Protein AF-B3VS68-F1 (afdb_monomer)

Secondary structure (DSSP, 8-state):
-HHHIIIIIHHHHTSHHHHHHHHHHHHHHTT--HHHHHHHT-

Radius of gyration: 12.42 Å; Cα contacts (8 Å, |Δi|>4): 14; chains: 1; bounding box: 24×24×27 Å

Foldseek 3Di:
DCCCCVVPPVVQCPDPVSVVVVVVLVVQPVVDDPVVVVVSVD

Structure (mmCIF, N/CA/C/O backbone):
data_AF-B3VS68-F1
#
_entry.id   AF-B3VS68-F1
#
loop_
_atom_site.group_PDB
_atom_site.id
_atom_site.type_symbol
_atom_site.label_atom_id
_atom_site.label_alt_id
_atom_site.label_comp_id
_atom_site.label_asym_id
_atom_site.label_entity_id
_atom_site.label_seq_id
_atom_site.pdbx_PDB_ins_code
_atom_site.Cartn_x
_atom_site.Cartn_y
_atom_site.Cartn_z
_atom_site.occupancy
_atom_site.B_iso_or_equiv
_atom_site.auth_seq_id
_atom_site.auth_comp_id
_atom_site.auth_asym_id
_atom_site.auth_atom_id
_atom_site.pdbx_PDB_model_num
ATOM 1 N N . ASP A 1 1 ? 2.366 12.858 -6.641 1.00 96.69 1 ASP A N 1
ATOM 2 C CA . ASP A 1 1 ? 2.198 13.557 -7.942 1.00 96.69 1 ASP A CA 1
ATOM 3 C C . ASP A 1 1 ? 2.347 12.519 -9.044 1.00 96.69 1 ASP A C 1
ATOM 5 O O . ASP A 1 1 ? 2.696 11.387 -8.742 1.00 96.69 1 ASP A O 1
ATOM 9 N N . THR A 1 2 ? 2.111 12.853 -10.314 1.00 98.06 2 THR A N 1
ATOM 10 C CA . THR A 1 2 ? 2.169 11.830 -11.373 1.00 98.06 2 THR A CA 1
ATOM 11 C C . THR A 1 2 ? 3.531 11.127 -11.445 1.00 98.06 2 THR A C 1
ATOM 13 O O . THR A 1 2 ? 3.575 9.937 -11.748 1.00 98.06 2 THR A O 1
ATOM 16 N N . CYS A 1 3 ? 4.633 11.810 -11.108 1.00 98.44 3 CYS A N 1
ATOM 17 C CA . CYS A 1 3 ? 5.946 11.175 -10.996 1.00 98.44 3 CYS A CA 1
ATOM 18 C C . CYS A 1 3 ? 5.974 10.127 -9.873 1.00 98.44 3 CYS A C 1
ATOM 20 O O . CYS A 1 3 ? 6.368 8.992 -10.125 1.00 98.44 3 CYS A O 1
ATOM 22 N N . HIS A 1 4 ? 5.525 10.471 -8.664 1.00 98.31 4 HIS A N 1
ATOM 23 C CA . HIS A 1 4 ? 5.407 9.530 -7.546 1.00 98.31 4 HIS A CA 1
ATOM 24 C C . HIS A 1 4 ? 4.522 8.319 -7.879 1.00 98.31 4 HIS A C 1
ATOM 26 O O . HIS A 1 4 ? 4.925 7.187 -7.615 1.00 98.31 4 HIS A O 1
ATOM 32 N N . GLU A 1 5 ? 3.365 8.526 -8.517 1.00 98.19 5 GLU A N 1
ATOM 33 C CA . GLU A 1 5 ? 2.448 7.420 -8.823 1.00 98.19 5 GLU A CA 1
ATOM 34 C C . GLU A 1 5 ? 3.045 6.467 -9.868 1.00 98.19 5 GLU A C 1
ATOM 36 O O . GLU A 1 5 ? 3.108 5.256 -9.653 1.00 98.19 5 GLU A O 1
ATOM 41 N N . LEU A 1 6 ? 3.506 7.011 -11.003 1.00 98.12 6 LEU A N 1
ATOM 42 C CA . LEU A 1 6 ? 3.965 6.208 -12.140 1.00 98.12 6 LEU A CA 1
ATOM 43 C C . LEU A 1 6 ? 5.333 5.569 -11.902 1.00 98.12 6 LEU A C 1
ATOM 45 O O . LEU A 1 6 ? 5.578 4.471 -12.395 1.00 98.12 6 LEU A O 1
ATOM 49 N N . LEU A 1 7 ? 6.230 6.253 -11.187 1.00 97.62 7 LEU A N 1
ATOM 50 C CA . LEU A 1 7 ? 7.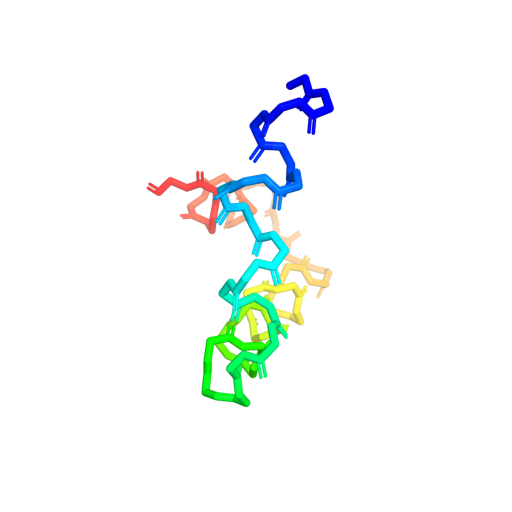590 5.766 -10.943 1.00 97.62 7 LEU A CA 1
ATOM 51 C C . LEU A 1 7 ? 7.719 5.026 -9.606 1.00 97.62 7 LEU A C 1
ATOM 53 O O . LEU A 1 7 ? 8.632 4.218 -9.461 1.00 97.62 7 LEU A O 1
ATOM 57 N N . GLY A 1 8 ? 6.833 5.293 -8.642 1.00 98.12 8 GLY A N 1
ATOM 58 C CA . GLY A 1 8 ? 6.837 4.667 -7.319 1.00 98.12 8 GLY A CA 1
ATOM 59 C C . GLY A 1 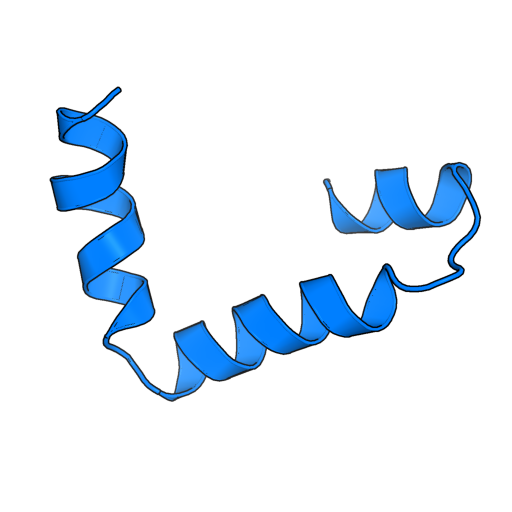8 ? 5.843 3.514 -7.196 1.00 98.12 8 GLY A C 1
ATOM 60 O O . GLY A 1 8 ? 6.245 2.368 -7.009 1.00 98.12 8 GLY A O 1
ATOM 61 N N . HIS A 1 9 ? 4.543 3.802 -7.301 1.00 98.12 9 HIS A N 1
ATOM 62 C CA . HIS A 1 9 ? 3.489 2.827 -6.996 1.00 98.12 9 HIS A CA 1
ATOM 63 C C . HIS A 1 9 ? 3.217 1.832 -8.128 1.00 98.12 9 HIS A C 1
ATOM 65 O O . HIS A 1 9 ? 3.167 0.624 -7.889 1.00 98.12 9 HIS A O 1
ATOM 71 N N . VAL A 1 10 ? 3.050 2.316 -9.363 1.00 98.44 10 VAL A N 1
ATOM 72 C CA . VAL A 1 10 ? 2.635 1.483 -10.508 1.00 98.44 10 VAL A CA 1
ATOM 73 C C . VAL A 1 10 ? 3.546 0.267 -10.746 1.00 98.44 10 VAL A C 1
ATOM 75 O O . VAL A 1 10 ? 3.000 -0.815 -10.969 1.00 98.44 10 VAL A O 1
ATOM 78 N N . PRO A 1 11 ? 4.891 0.362 -10.661 1.00 98.69 11 PRO A N 1
ATOM 79 C CA . PRO A 1 11 ? 5.753 -0.804 -10.853 1.00 98.69 11 PRO A CA 1
ATOM 80 C C . PRO A 1 11 ? 5.511 -1.916 -9.826 1.00 98.69 11 PRO A C 1
ATOM 82 O O . PRO A 1 11 ? 5.546 -3.090 -10.184 1.00 98.69 11 PRO A O 1
ATOM 85 N N . LEU A 1 12 ? 5.232 -1.562 -8.566 1.00 98.56 12 LEU A N 1
ATOM 86 C CA . LEU A 1 12 ? 4.948 -2.539 -7.513 1.00 98.56 12 LEU A CA 1
ATOM 87 C C . LEU A 1 12 ? 3.564 -3.165 -7.679 1.00 98.56 12 LEU A C 1
ATOM 89 O O . LEU A 1 12 ? 3.403 -4.357 -7.451 1.00 98.56 12 LEU A O 1
ATOM 93 N N . LEU A 1 13 ? 2.576 -2.404 -8.146 1.00 98.44 13 LEU A N 1
ATOM 94 C CA . LEU A 1 13 ? 1.237 -2.936 -8.421 1.00 98.44 13 LEU A CA 1
ATOM 95 C C . LEU A 1 13 ? 1.210 -3.954 -9.577 1.00 98.44 13 LEU A C 1
ATOM 97 O O . LEU A 1 13 ? 0.239 -4.696 -9.704 1.00 98.44 13 LEU A O 1
ATOM 101 N N . ALA A 1 14 ? 2.260 -4.021 -10.402 1.00 98.25 14 ALA A N 1
ATOM 102 C CA . ALA A 1 14 ? 2.422 -5.061 -11.417 1.00 98.25 14 ALA A CA 1
ATOM 103 C C . ALA A 1 14 ? 2.991 -6.383 -10.857 1.00 98.25 14 ALA A C 1
ATOM 105 O O . ALA A 1 14 ? 2.921 -7.406 -11.540 1.00 98.25 14 ALA A O 1
ATOM 106 N N . ASP A 1 15 ? 3.540 -6.389 -9.634 1.00 98.56 15 ASP A N 1
ATOM 107 C CA . ASP A 1 15 ? 3.944 -7.617 -8.947 1.00 98.56 15 ASP A CA 1
ATOM 108 C C . ASP A 1 15 ? 2.718 -8.294 -8.301 1.00 98.56 15 ASP A C 1
ATOM 110 O O . ASP A 1 15 ? 2.045 -7.683 -7.466 1.00 98.56 15 ASP A O 1
ATOM 114 N N . PRO A 1 16 ? 2.420 -9.569 -8.620 1.00 98.44 16 PRO A N 1
ATOM 115 C CA . PRO A 1 16 ? 1.233 -10.242 -8.097 1.00 98.44 16 PRO A CA 1
ATOM 116 C C . PRO A 1 16 ? 1.175 -10.338 -6.569 1.00 98.44 16 PRO A C 1
ATOM 118 O O . PRO A 1 16 ? 0.085 -10.313 -5.999 1.00 98.44 16 PRO A O 1
ATOM 121 N N . LYS A 1 17 ? 2.322 -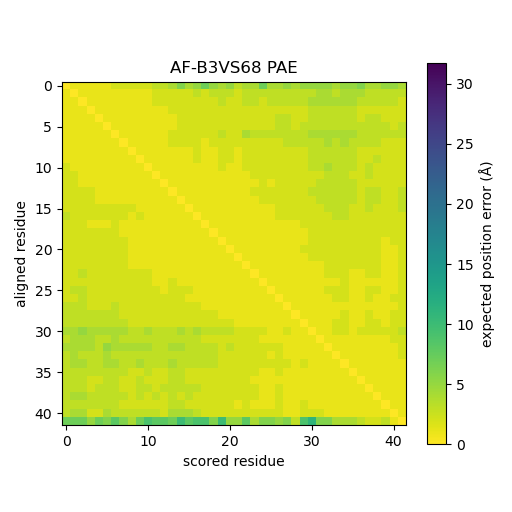10.454 -5.884 1.00 98.62 17 LYS A N 1
ATOM 122 C CA . LYS A 1 17 ? 2.343 -10.572 -4.419 1.00 98.62 17 LYS A CA 1
ATOM 123 C C . LYS A 1 17 ? 2.068 -9.226 -3.769 1.00 98.62 17 LYS A C 1
ATOM 125 O O . LYS A 1 17 ? 1.288 -9.164 -2.825 1.00 98.62 17 LYS A O 1
ATOM 130 N N . PHE A 1 18 ? 2.673 -8.159 -4.277 1.00 98.62 18 PHE A N 1
ATOM 131 C CA . PHE A 1 18 ? 2.438 -6.810 -3.782 1.00 98.62 18 PHE A CA 1
ATOM 132 C C . PHE A 1 18 ? 1.011 -6.334 -4.084 1.00 98.62 18 PHE A C 1
ATOM 134 O O . PHE A 1 18 ? 0.386 -5.690 -3.239 1.00 98.62 18 PHE A O 1
ATOM 141 N N . ALA A 1 19 ? 0.465 -6.697 -5.247 1.00 98.75 19 ALA A N 1
ATOM 142 C CA . ALA A 1 19 ? -0.928 -6.433 -5.595 1.00 98.75 19 ALA A CA 1
ATOM 143 C C . ALA A 1 19 ? -1.893 -7.115 -4.611 1.00 98.75 19 ALA A C 1
ATOM 145 O O . ALA A 1 19 ? -2.776 -6.455 -4.064 1.00 98.75 19 ALA A O 1
ATOM 146 N N . GLN A 1 20 ? -1.680 -8.405 -4.327 1.00 98.75 20 GLN A N 1
ATOM 147 C CA . GLN A 1 20 ? -2.477 -9.151 -3.350 1.00 98.75 20 GLN A CA 1
ATOM 148 C C . GLN A 1 20 ? -2.348 -8.561 -1.937 1.00 98.75 20 GLN A C 1
ATOM 150 O O . GLN A 1 20 ? -3.356 -8.322 -1.278 1.00 98.75 20 GLN A O 1
ATOM 155 N N . PHE A 1 21 ? -1.126 -8.250 -1.499 1.00 98.56 21 PHE A N 1
ATOM 156 C CA . PHE A 1 21 ? -0.870 -7.582 -0.220 1.00 98.56 21 PHE A CA 1
ATOM 157 C C . PHE A 1 21 ? -1.640 -6.257 -0.101 1.00 98.56 21 PHE A C 1
ATOM 159 O O . PHE A 1 21 ? -2.336 -6.021 0.884 1.00 98.56 21 PHE A O 1
ATOM 166 N N . SER A 1 22 ? -1.574 -5.412 -1.132 1.00 98.50 22 SER A N 1
ATOM 167 C CA . SER A 1 22 ? -2.277 -4.123 -1.158 1.00 98.50 22 SER A CA 1
ATOM 168 C C . SER A 1 22 ? -3.799 -4.305 -1.123 1.00 98.50 22 SER A C 1
ATOM 170 O O . SER A 1 22 ? -4.507 -3.551 -0.453 1.00 98.50 22 SER A O 1
ATOM 172 N N . GLN A 1 23 ? -4.315 -5.325 -1.814 1.00 98.69 23 GLN A N 1
ATOM 173 C CA . GLN A 1 23 ? -5.737 -5.660 -1.806 1.00 98.69 23 GLN A CA 1
ATOM 174 C C . GLN A 1 23 ? -6.218 -6.119 -0.423 1.00 98.69 23 GLN A C 1
ATOM 176 O O . GLN A 1 23 ? -7.320 -5.752 -0.017 1.00 98.69 23 GLN A O 1
ATOM 181 N N . GLU A 1 24 ? -5.417 -6.889 0.315 1.00 98.69 24 GLU A N 1
ATOM 182 C CA . GLU A 1 24 ? -5.763 -7.365 1.661 1.00 98.69 24 GLU A CA 1
ATOM 183 C C . GLU A 1 24 ? -5.947 -6.217 2.658 1.00 98.69 24 GLU A C 1
ATOM 185 O O . GLU A 1 24 ? -6.902 -6.243 3.434 1.00 98.69 24 GLU A O 1
ATOM 190 N N . ILE A 1 25 ? -5.116 -5.171 2.580 1.00 98.50 25 ILE A N 1
ATOM 191 C CA . ILE A 1 25 ? -5.286 -3.947 3.385 1.00 98.50 25 ILE A CA 1
ATOM 192 C C . ILE A 1 25 ? -6.635 -3.288 3.067 1.00 98.50 25 ILE A C 1
ATOM 194 O O . ILE A 1 25 ? -7.398 -2.941 3.971 1.00 98.50 25 ILE A O 1
ATOM 198 N N . GLY A 1 26 ? -6.966 -3.164 1.778 1.00 98.38 26 GLY A N 1
ATOM 199 C CA . GLY A 1 26 ? -8.241 -2.603 1.333 1.00 98.38 26 GLY A CA 1
ATOM 200 C C . GLY A 1 26 ? -9.446 -3.412 1.822 1.00 98.38 26 GLY 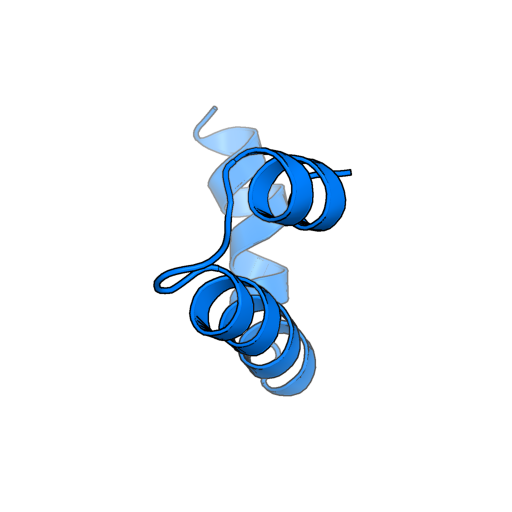A C 1
ATOM 201 O O . GLY A 1 26 ? -10.398 -2.838 2.347 1.00 98.38 26 GLY A O 1
ATOM 202 N N . LEU A 1 27 ? -9.396 -4.741 1.714 1.00 98.69 27 LEU A N 1
ATOM 203 C CA . LEU A 1 27 ? -10.457 -5.629 2.200 1.00 98.69 27 LEU A CA 1
ATOM 204 C C . LEU A 1 27 ? -10.626 -5.550 3.721 1.00 98.69 27 LEU A C 1
ATOM 206 O O . LEU A 1 27 ? -11.760 -5.509 4.193 1.00 98.69 27 LEU A O 1
ATOM 210 N N . ALA A 1 28 ? -9.527 -5.478 4.477 1.00 98.19 28 ALA A N 1
ATOM 211 C CA . ALA A 1 28 ? -9.559 -5.333 5.931 1.00 98.19 28 ALA A CA 1
ATOM 212 C C . ALA A 1 28 ? -10.197 -4.009 6.386 1.00 98.19 28 ALA A C 1
ATOM 214 O O . ALA A 1 28 ? -10.752 -3.946 7.479 1.00 98.19 28 ALA A O 1
ATOM 215 N N . SER A 1 29 ? -10.160 -2.967 5.548 1.00 98.19 29 SER A N 1
AT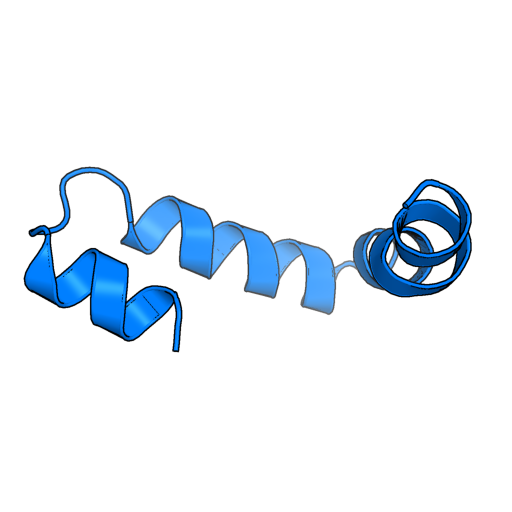OM 216 C CA . SER A 1 29 ? -10.771 -1.668 5.860 1.00 98.19 29 SER A CA 1
ATOM 217 C C . SER A 1 29 ? -12.301 -1.637 5.711 1.00 98.19 29 SER A C 1
ATOM 219 O O . SER A 1 29 ? -12.957 -0.743 6.248 1.00 98.19 29 SER A O 1
ATOM 221 N N . LEU A 1 30 ? -12.905 -2.597 4.997 1.00 98.38 30 LEU A N 1
ATOM 222 C CA . LEU A 1 30 ? -14.340 -2.582 4.701 1.00 98.38 30 LEU A CA 1
ATOM 223 C C . LEU A 1 30 ? -15.174 -2.845 5.962 1.00 98.38 30 LEU A C 1
ATOM 225 O O . LEU A 1 30 ? -15.240 -3.965 6.462 1.00 98.38 30 LEU A O 1
ATOM 229 N N . GLY A 1 31 ? -15.857 -1.807 6.448 1.00 97.38 31 GLY A N 1
ATOM 230 C CA . GLY A 1 31 ? -16.656 -1.879 7.675 1.00 97.38 31 GLY A CA 1
ATOM 231 C C . GLY A 1 31 ? -15.825 -1.871 8.963 1.00 97.38 31 GLY A C 1
ATOM 232 O O . GLY A 1 31 ? -16.376 -2.145 10.029 1.00 97.38 31 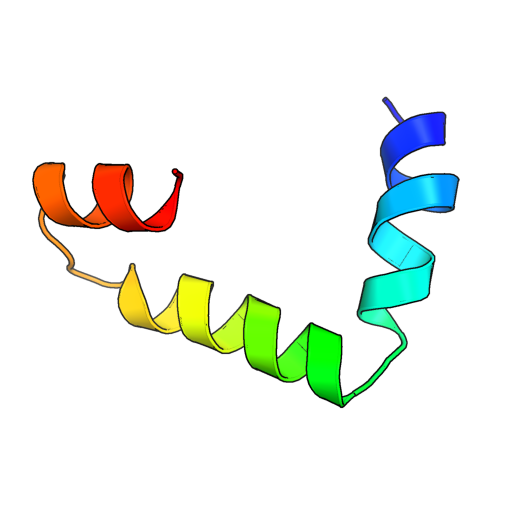GLY A O 1
ATOM 233 N N . ALA A 1 32 ? -14.527 -1.563 8.875 1.00 98.38 32 ALA A N 1
ATOM 234 C CA . ALA A 1 32 ? -13.671 -1.357 10.036 1.00 98.38 32 ALA A CA 1
ATOM 235 C C . ALA A 1 32 ? -14.060 -0.077 10.797 1.00 98.38 32 ALA A C 1
ATOM 237 O O . ALA A 1 32 ? -14.647 0.848 10.232 1.00 98.38 32 ALA A O 1
ATOM 238 N N . SER A 1 33 ? -13.733 -0.029 12.091 1.00 98.50 33 SER A N 1
ATOM 239 C CA . SER A 1 33 ? -13.882 1.191 12.888 1.00 98.50 33 SER A CA 1
ATOM 240 C C . SER A 1 33 ? -12.887 2.263 12.430 1.00 98.50 33 SER A C 1
ATOM 242 O O . SER A 1 33 ? -11.830 1.928 11.898 1.00 98.50 33 SER A O 1
ATOM 244 N N . ASP A 1 34 ? -13.168 3.542 12.690 1.00 98.19 34 ASP A N 1
ATOM 245 C CA . ASP A 1 34 ? -12.228 4.630 12.368 1.00 98.19 34 ASP A CA 1
ATOM 246 C C . ASP A 1 34 ? -10.851 4.419 13.025 1.00 98.19 34 ASP A C 1
A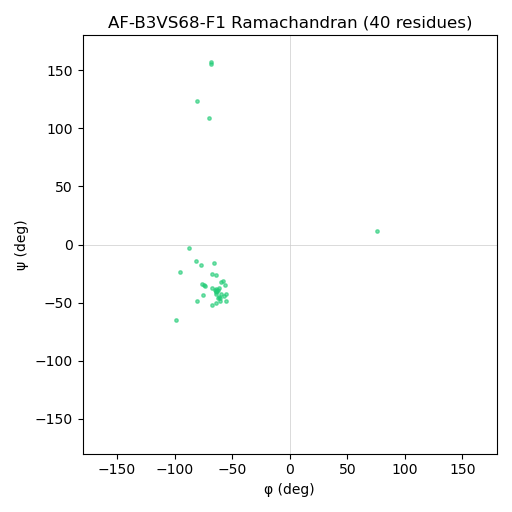TOM 248 O O . ASP A 1 34 ? -9.816 4.719 12.430 1.00 98.19 34 ASP A O 1
ATOM 252 N N . GLU A 1 35 ? -10.824 3.851 14.237 1.00 98.25 35 GLU A N 1
ATOM 253 C CA . GLU A 1 35 ? -9.582 3.506 14.933 1.00 98.25 35 GLU A CA 1
ATOM 254 C C . GLU A 1 35 ? -8.792 2.428 14.176 1.00 98.25 35 GLU A C 1
ATOM 256 O O . GLU A 1 35 ? -7.573 2.528 14.033 1.00 98.25 35 GLU A O 1
ATOM 261 N N . ASP A 1 36 ? -9.472 1.404 13.664 1.00 98.25 36 ASP A N 1
ATOM 262 C CA . ASP A 1 36 ? -8.820 0.317 12.935 1.00 98.25 36 ASP A CA 1
ATOM 263 C C . ASP A 1 36 ? -8.414 0.737 11.519 1.00 98.25 36 ASP A C 1
ATOM 265 O O . ASP A 1 36 ? -7.344 0.346 11.057 1.00 98.25 36 ASP A O 1
ATOM 269 N N . VAL A 1 37 ? -9.186 1.606 10.859 1.00 98.31 37 VAL A N 1
ATOM 270 C CA . VAL A 1 37 ? -8.773 2.247 9.599 1.00 98.31 37 VAL A CA 1
ATOM 271 C C . VAL A 1 37 ? -7.492 3.053 9.812 1.00 98.31 37 VAL A C 1
ATOM 273 O O . VAL A 1 37 ? -6.569 2.957 9.004 1.00 98.31 37 VAL A O 1
ATOM 276 N N . GLN A 1 38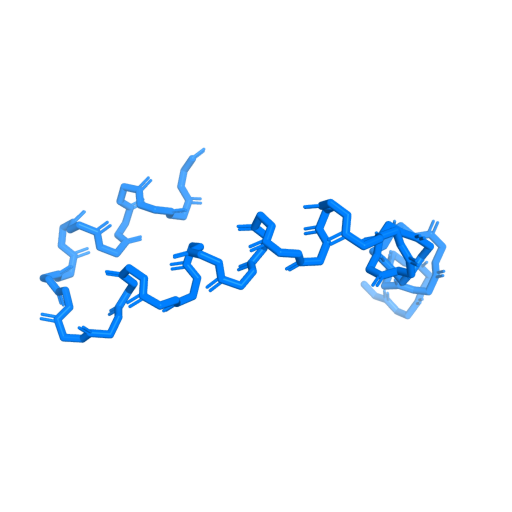 ? -7.384 3.789 10.922 1.00 97.88 38 GLN A N 1
ATOM 277 C CA . GLN A 1 38 ? -6.169 4.536 11.244 1.00 97.88 38 GLN A CA 1
ATOM 278 C C . GLN A 1 38 ? -4.963 3.609 11.455 1.00 97.88 38 GLN A C 1
ATOM 280 O O . GLN A 1 38 ? -3.867 3.923 10.990 1.00 97.88 38 GLN A O 1
ATOM 285 N N . LYS A 1 39 ? -5.152 2.456 12.111 1.00 97.88 39 LYS A N 1
ATOM 286 C CA . LYS A 1 39 ? -4.093 1.442 12.266 1.00 97.88 39 LYS A CA 1
ATOM 287 C C . LYS A 1 39 ? -3.662 0.853 10.925 1.00 97.88 39 LYS A C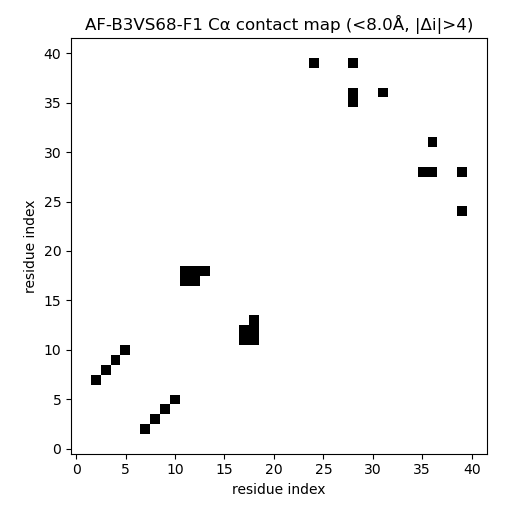 1
ATOM 289 O O . LYS A 1 39 ? -2.475 0.650 10.726 1.00 97.88 39 LYS A O 1
ATOM 294 N N . LEU A 1 40 ? -4.600 0.598 10.013 1.00 97.38 40 LEU A N 1
ATOM 295 C CA . LEU A 1 40 ? -4.295 0.086 8.671 1.00 97.38 40 LEU A CA 1
ATOM 296 C C . LEU A 1 40 ? -3.542 1.106 7.801 1.00 97.38 40 LEU A C 1
ATOM 298 O O . LEU A 1 40 ? -2.837 0.713 6.876 1.00 97.38 40 LEU A O 1
ATOM 302 N N . ALA A 1 41 ? -3.693 2.400 8.086 1.00 96.94 41 ALA A N 1
ATOM 303 C CA . ALA A 1 41 ? -3.032 3.487 7.368 1.00 96.94 41 ALA A CA 1
ATOM 304 C C . ALA A 1 41 ? -1.635 3.858 7.914 1.00 96.94 41 ALA A C 1
ATOM 306 O O . ALA A 1 41 ? -1.006 4.760 7.355 1.00 96.94 41 ALA A O 1
ATOM 307 N N . THR A 1 42 ? -1.172 3.221 9.000 1.00 92.06 42 THR A N 1
ATOM 308 C CA . THR A 1 42 ? 0.094 3.531 9.699 1.00 92.06 42 THR A CA 1
ATOM 309 C C . THR A 1 42 ? 1.148 2.458 9.447 1.00 92.06 42 THR A C 1
ATOM 311 O O . THR A 1 42 ? 2.323 2.838 9.239 1.00 92.06 42 THR A O 1
#

pLDDT: mean 98.09, std 1.05, range [92.06, 98.75]

Sequence (42 aa):
DTCHELLGHVPLLADPKFAQFSQEIGLASLGASDEDVQKLAT

Solvent-accessible surface area (backbone atoms only — not comparable to full-atom values): 2524 Å² total; per-residue (Å²): 101,73,64,51,45,62,73,57,49,49,66,48,58,72,36,71,66,52,35,50,54,56,47,50,57,56,58,64,44,66,88,47,52,74,70,54,42,52,58,74,76,107

InterPro domains:
  IPR001273 Aromatic amino acid hydroxylase [PTHR11473] (1-42)
  IPR019774 Aromatic amino acid hydroxylase, C-terminal [PF00351] (1-42)
  IPR019774 Aromatic amino acid hydroxylase, C-terminal [PS51410] (1-42)
  IPR036329 Aromatic amino acid monoxygenase, C-terminal domain superfamily [SSF56534] (1-42)
  IPR036951 Aromatic amino acid hydroxylase superfamily [G3DSA:1.10.800.10] (1-42)

Organism: NCBI:txid9593

Mean predicted aligned error: 1.93 Å